Protein AF-A0A662V091-F1 (afdb_monomer_lite)

Sequence (74 aa):
MSTITVRIDPKIKKLMKKYSYINWSEVVRKAIIDKLTEEKKKNILEAFLINEELRRQAPQGWDSTEVIKKWRRR

Radius of gyration: 24.98 Å; chains: 1; bounding box: 44×28×65 Å

Structure (mmCIF, N/CA/C/O backbone):
data_AF-A0A662V091-F1
#
_entry.id   AF-A0A662V091-F1
#
loop_
_atom_site.group_PDB
_atom_site.id
_atom_site.type_symbol
_atom_site.label_atom_id
_atom_site.label_alt_id
_atom_site.label_comp_id
_atom_site.label_asym_id
_atom_site.label_entity_id
_atom_site.label_seq_id
_atom_site.pdbx_PDB_ins_code
_atom_site.Cartn_x
_atom_site.Cartn_y
_atom_site.Cartn_z
_atom_site.occupancy
_atom_site.B_iso_or_equiv
_atom_site.auth_seq_id
_atom_site.auth_comp_id
_atom_site.auth_asym_id
_atom_site.auth_atom_id
_atom_site.pdbx_PDB_model_num
ATOM 1 N N . MET A 1 1 ? 8.322 -15.411 5.140 1.00 63.19 1 MET A N 1
ATOM 2 C CA . MET A 1 1 ? 7.533 -14.175 5.355 1.00 63.19 1 MET A CA 1
ATOM 3 C C . MET A 1 1 ? 8.350 -13.230 6.215 1.00 63.19 1 MET A C 1
ATOM 5 O O . MET A 1 1 ? 8.953 -13.699 7.170 1.00 63.19 1 MET A O 1
ATOM 9 N N . SER A 1 2 ? 8.397 -11.944 5.871 1.00 85.06 2 SER A N 1
ATOM 10 C CA . SER A 1 2 ? 8.990 -10.899 6.710 1.00 85.06 2 SER A CA 1
ATOM 11 C C . SER A 1 2 ? 7.891 -10.167 7.483 1.00 85.06 2 SER A C 1
ATOM 13 O O . SER A 1 2 ? 6.805 -9.927 6.952 1.00 85.06 2 SER A O 1
ATOM 15 N N . THR A 1 3 ? 8.166 -9.827 8.741 1.00 89.38 3 THR A N 1
ATOM 16 C CA . THR A 1 3 ? 7.237 -9.087 9.605 1.00 89.38 3 THR A CA 1
ATOM 17 C C . THR A 1 3 ? 7.750 -7.669 9.786 1.00 89.38 3 THR A C 1
ATOM 19 O O . THR A 1 3 ? 8.933 -7.466 10.051 1.00 89.38 3 THR A O 1
ATOM 22 N N . ILE A 1 4 ? 6.853 -6.693 9.671 1.00 91.62 4 ILE A N 1
ATOM 23 C CA . ILE A 1 4 ? 7.135 -5.293 9.987 1.00 91.62 4 ILE A CA 1
ATOM 24 C C . ILE A 1 4 ? 6.296 -4.868 11.193 1.00 91.62 4 ILE A C 1
ATOM 26 O O . ILE A 1 4 ? 5.121 -5.224 11.294 1.00 91.62 4 ILE A O 1
ATOM 30 N N . THR A 1 5 ? 6.888 -4.089 12.096 1.00 92.50 5 THR A N 1
ATOM 31 C CA . THR A 1 5 ? 6.182 -3.501 13.242 1.00 92.50 5 THR A CA 1
ATOM 32 C C . THR A 1 5 ? 6.073 -2.002 13.025 1.00 92.50 5 THR A C 1
ATOM 34 O O . THR A 1 5 ? 7.078 -1.296 13.026 1.00 92.50 5 THR A O 1
ATOM 37 N N . VAL A 1 6 ? 4.849 -1.509 12.853 1.00 92.62 6 VAL A N 1
ATOM 38 C CA . VAL A 1 6 ? 4.576 -0.084 12.633 1.00 92.62 6 VAL A CA 1
ATOM 39 C C . VAL A 1 6 ? 4.034 0.529 13.920 1.00 92.62 6 VAL A C 1
ATOM 41 O O . VAL A 1 6 ? 3.104 -0.003 14.530 1.00 92.62 6 VAL A O 1
ATOM 44 N N . ARG A 1 7 ? 4.610 1.659 14.345 1.00 94.81 7 ARG A N 1
ATOM 45 C CA . ARG A 1 7 ? 4.050 2.454 15.445 1.00 94.81 7 ARG A CA 1
ATOM 46 C C . ARG A 1 7 ? 2.848 3.238 14.931 1.00 94.81 7 ARG A C 1
ATOM 48 O O . ARG A 1 7 ? 2.951 3.948 13.939 1.00 94.81 7 ARG A O 1
ATOM 55 N N . ILE A 1 8 ? 1.726 3.111 15.630 1.00 95.00 8 ILE A N 1
ATOM 56 C CA . ILE A 1 8 ? 0.485 3.832 15.341 1.00 95.00 8 ILE A CA 1
ATOM 57 C C . ILE A 1 8 ? -0.010 4.521 16.606 1.00 95.00 8 ILE A C 1
ATOM 59 O O . ILE A 1 8 ? 0.242 4.043 17.717 1.00 95.00 8 ILE A O 1
ATOM 63 N N . ASP A 1 9 ? -0.742 5.618 16.432 1.00 97.62 9 ASP A N 1
ATOM 64 C CA . ASP A 1 9 ? -1.372 6.321 17.545 1.00 97.62 9 ASP A CA 1
ATOM 65 C C . ASP A 1 9 ? -2.316 5.373 18.328 1.00 97.62 9 ASP A C 1
ATOM 67 O O . ASP A 1 9 ? -3.073 4.600 17.717 1.00 97.62 9 ASP A O 1
ATOM 71 N N . PRO A 1 10 ? -2.314 5.408 19.675 1.00 97.19 10 PRO A N 1
ATOM 72 C CA . PRO A 1 10 ? -3.184 4.566 20.494 1.00 97.19 10 PRO A CA 1
ATOM 73 C C . PRO A 1 10 ? -4.680 4.681 20.161 1.00 97.19 10 PRO A C 1
ATOM 75 O O . PRO A 1 10 ? -5.405 3.689 20.272 1.00 97.19 10 PRO A O 1
ATOM 78 N N . LYS A 1 11 ? -5.162 5.857 19.740 1.00 97.75 11 LYS A N 1
ATOM 79 C CA . LYS A 1 11 ? -6.554 6.083 19.322 1.00 97.75 11 LYS A CA 1
ATOM 80 C C . LYS A 1 11 ? -6.881 5.288 18.059 1.00 97.75 11 LYS A C 1
ATOM 82 O O . LYS A 1 11 ? -7.915 4.623 18.014 1.00 97.75 11 LYS A O 1
ATOM 87 N N . ILE A 1 12 ? -5.974 5.270 17.081 1.00 96.88 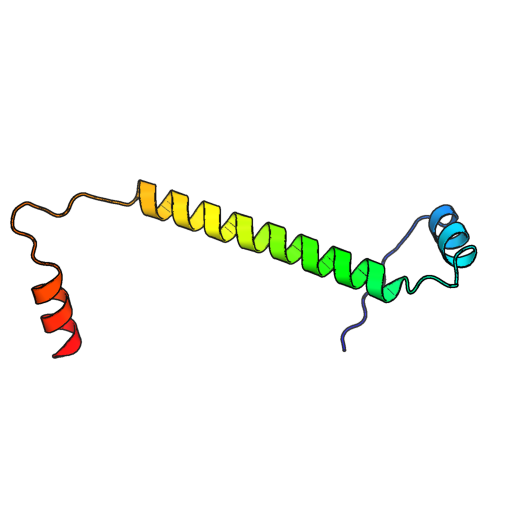12 ILE A N 1
ATOM 88 C CA . ILE A 1 12 ? -6.126 4.472 15.854 1.00 96.88 12 ILE A CA 1
ATOM 89 C C . ILE A 1 12 ? -6.146 2.984 16.205 1.00 96.88 12 ILE A C 1
ATOM 91 O O . ILE A 1 12 ? -7.041 2.261 15.774 1.00 96.88 12 ILE A O 1
ATOM 95 N N . LYS A 1 13 ? -5.236 2.527 17.076 1.00 95.81 13 LYS A N 1
ATOM 96 C CA . LYS A 1 13 ? -5.210 1.127 17.529 1.00 95.81 13 LYS A CA 1
ATOM 97 C C . LYS A 1 13 ? -6.518 0.708 18.209 1.00 95.81 13 LYS A C 1
ATOM 99 O O . LYS A 1 13 ? -6.970 -0.421 18.020 1.00 95.81 13 LYS A O 1
ATOM 104 N N . LYS A 1 14 ? -7.143 1.602 18.985 1.00 97.25 14 LYS A N 1
ATOM 105 C CA . LYS A 1 14 ? -8.470 1.363 19.579 1.00 97.25 14 LYS A CA 1
ATOM 106 C C . LYS A 1 14 ? -9.552 1.217 18.507 1.00 97.25 14 LYS A C 1
ATOM 108 O O . LYS A 1 14 ? -10.355 0.293 18.601 1.00 97.25 14 LYS A O 1
ATOM 113 N N . LEU A 1 15 ? -9.554 2.068 17.481 1.00 97.44 15 LEU A N 1
ATOM 114 C CA . LEU A 1 15 ? -10.500 1.961 16.363 1.00 97.44 15 LEU A CA 1
ATOM 115 C C . LEU A 1 15 ? -10.301 0.668 15.566 1.00 97.44 15 LEU A C 1
ATOM 117 O O . LEU A 1 15 ? -11.274 -0.014 15.262 1.00 97.44 15 LEU A O 1
ATOM 121 N N . MET A 1 16 ? -9.054 0.274 15.313 1.00 96.44 16 MET A N 1
ATOM 122 C CA . MET A 1 16 ? -8.752 -0.997 14.649 1.00 96.44 16 MET A CA 1
ATOM 123 C C . MET A 1 16 ? -9.282 -2.195 15.443 1.00 96.44 16 MET A C 1
ATOM 125 O O . MET A 1 16 ? -9.860 -3.112 14.867 1.00 96.44 16 MET A O 1
ATOM 129 N N . LYS A 1 17 ? -9.150 -2.166 16.777 1.00 95.31 17 LYS A N 1
ATOM 130 C CA . LYS A 1 17 ? -9.740 -3.189 17.654 1.00 95.31 17 LYS A CA 1
ATOM 131 C C . LYS A 1 17 ? -11.269 -3.176 17.637 1.00 95.31 17 LYS A C 1
ATOM 133 O O . LYS A 1 17 ? -11.864 -4.243 17.702 1.00 95.31 17 LYS A O 1
ATOM 138 N N . LYS A 1 18 ? -11.898 -1.996 17.559 1.00 97.75 18 LYS A N 1
ATOM 139 C CA . LYS A 1 18 ? -13.363 -1.863 17.466 1.00 97.75 18 LYS A CA 1
ATOM 140 C C . LYS A 1 18 ? -13.905 -2.535 16.201 1.00 97.75 18 LYS A C 1
ATOM 142 O O . LYS A 1 18 ? -14.942 -3.183 16.255 1.00 97.75 18 LYS A O 1
ATOM 147 N N . TYR A 1 19 ? -13.194 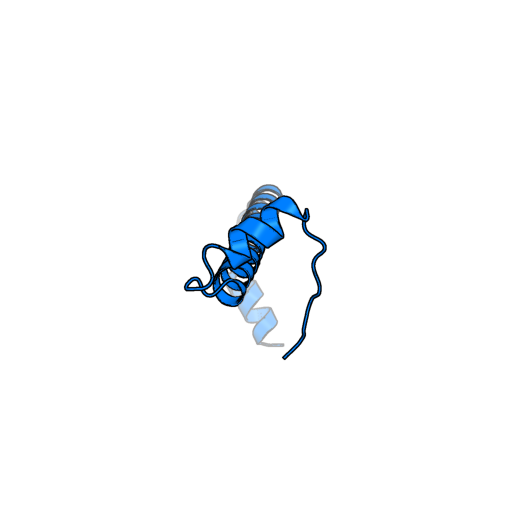-2.406 15.085 1.00 97.06 19 TYR A N 1
ATOM 148 C CA . TYR A 1 19 ? -13.534 -3.052 13.816 1.00 97.06 19 TYR A CA 1
ATOM 149 C C . TYR A 1 19 ? -12.665 -4.298 13.584 1.00 97.06 19 TYR A C 1
ATOM 151 O O . TYR A 1 19 ? -11.991 -4.428 12.564 1.00 97.06 19 TYR A O 1
ATOM 159 N N . SER A 1 20 ? -12.652 -5.214 14.556 1.00 93.19 20 SER A N 1
ATOM 160 C CA . SER A 1 20 ? -11.821 -6.428 14.539 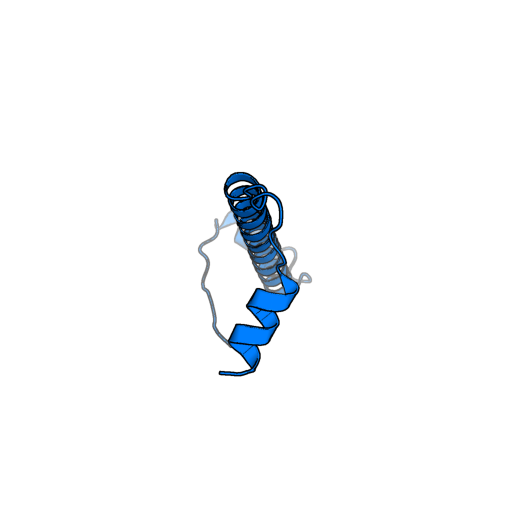1.00 93.19 20 SER A CA 1
ATOM 161 C C . SER A 1 20 ? -12.179 -7.426 13.435 1.00 93.19 20 SER A C 1
ATOM 163 O O . SER A 1 20 ? -11.354 -8.271 13.103 1.00 93.19 20 SER A O 1
ATOM 165 N N . TYR A 1 21 ? -13.372 -7.321 12.844 1.00 97.12 21 TYR A N 1
ATOM 166 C CA . TYR A 1 21 ? -13.780 -8.127 11.688 1.00 97.12 21 TYR A CA 1
ATOM 167 C C . TYR A 1 21 ? -12.986 -7.788 10.413 1.00 97.12 21 TYR A C 1
ATOM 169 O O . TYR A 1 21 ? -13.023 -8.542 9.443 1.00 97.12 21 TYR A O 1
ATOM 177 N N . ILE A 1 22 ? -12.269 -6.658 10.392 1.00 97.12 22 ILE A N 1
ATOM 178 C CA . ILE A 1 22 ? -11.441 -6.241 9.261 1.00 97.12 22 ILE A CA 1
ATOM 179 C C . ILE A 1 22 ? -10.068 -6.910 9.360 1.00 97.12 22 ILE A C 1
ATOM 181 O O . ILE A 1 22 ? -9.379 -6.819 10.378 1.00 97.12 22 ILE A O 1
ATOM 185 N N . ASN A 1 23 ? -9.613 -7.514 8.261 1.00 96.31 23 ASN A N 1
ATOM 186 C CA . ASN A 1 23 ? -8.243 -8.003 8.149 1.00 96.31 23 ASN A CA 1
ATOM 187 C C . ASN A 1 23 ? -7.265 -6.836 7.930 1.00 96.31 23 ASN A C 1
ATOM 189 O O . ASN A 1 23 ? -6.896 -6.498 6.805 1.00 96.31 23 ASN A O 1
ATOM 193 N N . TRP A 1 24 ? -6.825 -6.220 9.026 1.00 95.25 24 TRP A N 1
ATOM 194 C CA . TRP A 1 24 ? -5.900 -5.086 8.994 1.00 95.25 24 TRP A CA 1
ATOM 195 C C . TRP A 1 24 ? -4.555 -5.401 8.332 1.00 95.25 24 TRP A C 1
ATOM 197 O O . TRP A 1 24 ? -3.957 -4.514 7.726 1.00 95.25 24 TRP A O 1
ATOM 207 N N . SER A 1 25 ? -4.084 -6.649 8.398 1.00 92.50 25 SER A N 1
ATOM 208 C CA . SER A 1 25 ? -2.855 -7.055 7.710 1.00 92.50 25 SER A CA 1
ATOM 209 C C . SER A 1 25 ? -3.004 -6.994 6.192 1.00 92.50 25 SER A C 1
ATOM 211 O O . SER A 1 25 ? -2.070 -6.574 5.516 1.00 92.50 25 SER A O 1
ATOM 213 N N . GLU A 1 26 ? -4.168 -7.367 5.657 1.00 95.38 26 GLU A N 1
ATOM 214 C CA . GLU A 1 26 ? -4.456 -7.243 4.224 1.00 95.38 26 GLU A CA 1
ATOM 215 C C . GLU A 1 26 ? -4.562 -5.777 3.797 1.00 95.38 26 GLU A C 1
ATOM 217 O O . GLU A 1 26 ? -3.972 -5.387 2.794 1.00 95.38 26 GLU A O 1
ATOM 222 N N . VAL A 1 27 ? -5.226 -4.940 4.601 1.00 96.25 27 VAL A N 1
ATOM 223 C CA . VAL A 1 27 ? -5.328 -3.493 4.340 1.00 96.25 27 VAL A CA 1
ATOM 224 C C . VAL A 1 27 ? -3.940 -2.857 4.233 1.00 96.25 27 VAL A C 1
ATOM 226 O O . VAL A 1 27 ? -3.652 -2.146 3.270 1.00 96.25 27 VAL A O 1
ATOM 229 N N . VAL A 1 28 ? -3.055 -3.144 5.193 1.00 94.50 28 VAL A N 1
ATOM 230 C CA . VAL A 1 28 ? -1.679 -2.624 5.187 1.00 94.50 28 VAL A CA 1
ATOM 231 C C . VAL A 1 28 ? -0.884 -3.186 4.009 1.00 94.50 28 VAL A C 1
ATOM 233 O O . VAL A 1 28 ? -0.182 -2.434 3.336 1.00 94.50 28 VAL A O 1
ATOM 236 N N . ARG A 1 29 ? -1.010 -4.487 3.718 1.00 93.81 29 ARG A N 1
ATOM 237 C CA . ARG A 1 29 ? -0.330 -5.124 2.583 1.00 93.81 29 ARG A CA 1
ATOM 238 C C . ARG A 1 29 ? -0.721 -4.471 1.261 1.00 93.81 29 ARG A C 1
ATOM 240 O O . ARG A 1 29 ? 0.164 -4.128 0.481 1.00 93.81 29 ARG A O 1
ATOM 247 N N . LYS A 1 30 ? -2.018 -4.255 1.039 1.00 96.69 30 LYS A N 1
ATOM 248 C CA . LYS A 1 30 ? -2.528 -3.593 -0.160 1.00 96.69 30 LYS A CA 1
ATOM 249 C C . LYS A 1 30 ? -1.986 -2.172 -0.284 1.00 96.69 30 LYS A C 1
ATOM 251 O O . LYS A 1 30 ? -1.433 -1.835 -1.322 1.00 96.69 30 LYS A O 1
ATOM 256 N N . ALA A 1 31 ? -2.031 -1.386 0.794 1.00 96.31 31 ALA A N 1
ATOM 257 C CA . ALA A 1 31 ? -1.492 -0.026 0.793 1.00 96.31 31 ALA A CA 1
ATOM 258 C C . ALA A 1 31 ? 0.004 0.021 0.421 1.00 96.31 31 ALA A C 1
ATOM 260 O O . ALA A 1 31 ? 0.428 0.892 -0.337 1.00 96.31 31 ALA A O 1
ATOM 261 N N . ILE A 1 32 ? 0.801 -0.936 0.911 1.00 94.56 32 ILE A N 1
ATOM 262 C CA . ILE A 1 32 ? 2.223 -1.053 0.554 1.00 94.56 32 ILE A CA 1
ATOM 263 C C . ILE A 1 32 ? 2.390 -1.389 -0.935 1.00 94.56 32 ILE A C 1
ATOM 265 O O . ILE A 1 32 ? 3.197 -0.754 -1.612 1.00 94.56 32 ILE A O 1
ATOM 269 N N . ILE A 1 33 ? 1.638 -2.363 -1.460 1.00 95.69 33 ILE A N 1
ATOM 270 C CA . ILE A 1 33 ? 1.707 -2.767 -2.877 1.00 95.69 33 ILE A CA 1
ATOM 271 C C . ILE A 1 33 ? 1.302 -1.613 -3.796 1.00 95.69 33 ILE A C 1
ATOM 273 O O . ILE A 1 33 ? 1.990 -1.349 -4.786 1.00 95.69 33 ILE A O 1
ATOM 277 N N . ASP A 1 34 ? 0.225 -0.912 -3.457 1.00 96.50 34 ASP A N 1
ATOM 278 C CA . ASP A 1 34 ? -0.277 0.219 -4.230 1.00 96.50 34 ASP A CA 1
ATOM 279 C C . ASP A 1 34 ? 0.777 1.331 -4.274 1.00 96.50 34 ASP A C 1
ATOM 281 O O . ASP A 1 34 ? 1.118 1.818 -5.356 1.00 96.50 34 ASP A O 1
ATOM 285 N N . LYS A 1 35 ? 1.394 1.650 -3.126 1.00 95.12 35 LYS A N 1
ATOM 286 C CA . LYS A 1 35 ? 2.456 2.658 -3.064 1.00 95.12 35 LYS A CA 1
ATOM 287 C C . LYS A 1 35 ? 3.701 2.248 -3.851 1.00 95.12 35 LYS A C 1
ATOM 289 O O . LYS A 1 35 ? 4.245 3.057 -4.596 1.00 95.12 35 LYS A O 1
ATOM 294 N N . LEU A 1 36 ? 4.131 0.989 -3.750 1.00 92.56 36 LEU A N 1
ATOM 295 C CA . LEU A 1 36 ? 5.255 0.472 -4.542 1.00 92.56 36 LEU A CA 1
ATOM 296 C C . LEU A 1 36 ? 4.968 0.521 -6.047 1.00 92.56 36 LEU A C 1
ATOM 298 O O . LEU A 1 36 ? 5.868 0.781 -6.843 1.00 92.56 36 LEU A O 1
ATOM 302 N N . THR A 1 37 ? 3.726 0.265 -6.446 1.00 93.12 37 THR A N 1
ATOM 303 C CA . THR A 1 37 ? 3.311 0.313 -7.850 1.00 93.12 37 THR A CA 1
ATOM 304 C C . THR A 1 37 ? 3.305 1.746 -8.374 1.00 93.12 37 THR A C 1
ATOM 306 O O . THR A 1 37 ? 3.752 1.984 -9.495 1.00 93.12 37 THR A O 1
ATOM 309 N N . GLU A 1 38 ? 2.843 2.704 -7.570 1.00 92.56 38 GLU A N 1
ATOM 310 C CA . GLU A 1 38 ? 2.903 4.133 -7.888 1.00 92.56 38 GLU A CA 1
ATOM 311 C C . GLU A 1 38 ? 4.349 4.595 -8.123 1.00 92.56 38 GLU A C 1
ATOM 313 O O . GLU A 1 38 ? 4.643 5.183 -9.162 1.00 92.56 38 GLU A O 1
ATOM 318 N N . GLU A 1 39 ? 5.267 4.271 -7.209 1.00 89.31 39 GLU A N 1
ATOM 319 C CA . GLU A 1 39 ? 6.678 4.664 -7.334 1.00 89.31 39 GLU A CA 1
ATOM 320 C C . GLU A 1 39 ? 7.361 3.985 -8.533 1.00 89.31 39 GLU A C 1
ATOM 322 O O . GLU A 1 39 ? 8.087 4.629 -9.288 1.00 89.31 39 GLU A O 1
ATOM 327 N N . LYS A 1 40 ? 7.058 2.708 -8.810 1.00 85.31 40 LYS A N 1
ATOM 328 C CA . LYS A 1 40 ? 7.540 2.040 -10.033 1.00 85.31 40 LYS A CA 1
ATOM 329 C C . LYS A 1 40 ? 7.052 2.731 -11.305 1.00 85.31 40 LYS A C 1
ATOM 331 O O . LYS A 1 40 ? 7.822 2.864 -12.252 1.00 85.31 40 LYS A O 1
ATOM 336 N N . LYS A 1 41 ? 5.789 3.167 -11.344 1.00 85.06 41 LYS A N 1
ATOM 337 C CA . LYS A 1 41 ? 5.242 3.904 -12.493 1.00 85.06 41 LYS A CA 1
ATOM 338 C C . LYS A 1 41 ? 5.936 5.251 -12.680 1.00 85.06 41 LYS A C 1
ATOM 340 O O . LYS A 1 41 ? 6.241 5.591 -13.818 1.00 85.06 41 LYS A O 1
ATOM 345 N N . LYS A 1 42 ? 6.224 5.979 -11.595 1.00 81.31 42 LYS A N 1
ATOM 346 C CA . LYS A 1 42 ? 6.995 7.233 -11.654 1.00 81.31 42 LYS A CA 1
ATOM 347 C C . LYS A 1 42 ? 8.381 7.013 -12.248 1.00 81.31 42 LYS A C 1
ATOM 349 O O . LYS A 1 42 ? 8.728 7.713 -13.188 1.00 81.31 42 LYS A O 1
ATOM 354 N N . ASN A 1 43 ? 9.098 5.981 -11.805 1.00 79.38 43 ASN A N 1
ATOM 355 C CA . ASN A 1 43 ? 10.411 5.652 -12.365 1.00 79.38 43 ASN A CA 1
ATOM 356 C C . ASN A 1 43 ? 10.349 5.316 -13.864 1.00 79.38 43 ASN A C 1
ATOM 358 O O . ASN A 1 43 ? 11.254 5.674 -14.609 1.00 79.38 43 ASN A O 1
ATOM 362 N N . ILE A 1 44 ? 9.292 4.637 -14.329 1.00 79.56 44 ILE A N 1
ATOM 363 C CA . ILE A 1 44 ? 9.104 4.349 -15.763 1.00 79.56 44 ILE A CA 1
ATOM 364 C C . ILE A 1 44 ? 8.841 5.637 -16.547 1.00 79.56 44 ILE A C 1
ATOM 366 O O . ILE A 1 44 ? 9.413 5.823 -17.617 1.00 79.56 44 ILE A O 1
ATOM 370 N N . LEU A 1 45 ? 7.988 6.520 -16.022 1.00 73.06 45 LEU A N 1
ATOM 371 C CA . LEU A 1 45 ? 7.707 7.826 -16.620 1.00 73.06 45 LEU A CA 1
ATOM 372 C C . LEU A 1 45 ? 8.970 8.688 -16.699 1.00 73.06 45 LEU A C 1
ATOM 374 O O . LEU A 1 45 ? 9.255 9.253 -17.749 1.00 73.06 45 LEU A O 1
ATOM 378 N N . GLU A 1 46 ? 9.755 8.738 -15.629 1.00 78.56 46 GLU A N 1
ATOM 379 C CA . GLU A 1 46 ? 11.018 9.473 -15.578 1.00 78.56 46 GLU A CA 1
ATOM 380 C C . GLU A 1 46 ? 12.042 8.898 -16.567 1.00 78.56 46 GLU A C 1
ATOM 382 O O . GLU A 1 46 ? 12.610 9.634 -17.371 1.00 78.56 46 GLU A O 1
ATOM 387 N N . ALA A 1 47 ? 12.204 7.572 -16.607 1.00 78.69 47 ALA A N 1
ATOM 388 C CA . ALA A 1 47 ? 13.074 6.910 -17.579 1.00 78.69 47 ALA A CA 1
ATOM 389 C C . ALA A 1 47 ? 12.616 7.126 -19.031 1.00 78.69 47 ALA A C 1
ATOM 391 O O . ALA A 1 47 ? 13.445 7.215 -19.938 1.00 78.69 47 ALA A O 1
ATOM 392 N N . PHE A 1 48 ? 11.307 7.201 -19.274 1.00 81.50 48 PHE A N 1
ATOM 393 C CA . PHE A 1 48 ? 10.765 7.519 -20.591 1.00 81.50 48 PHE A CA 1
ATOM 394 C C . PHE A 1 48 ? 11.092 8.961 -20.997 1.00 81.50 48 PHE A C 1
ATOM 396 O O . PHE A 1 48 ? 11.579 9.176 -22.103 1.00 81.50 48 PHE A O 1
ATOM 403 N N . LEU A 1 49 ? 10.901 9.930 -20.096 1.00 84.25 49 LEU A N 1
ATOM 404 C CA . LEU A 1 49 ? 11.226 11.337 -20.348 1.00 84.25 49 LEU A CA 1
ATOM 405 C C . LEU A 1 49 ? 12.718 11.539 -20.629 1.00 84.25 49 LEU A C 1
ATOM 407 O O . LEU A 1 49 ? 13.062 12.186 -21.613 1.00 84.25 49 LEU A O 1
ATOM 411 N N . ILE A 1 50 ? 13.596 10.909 -19.844 1.00 83.75 50 ILE A N 1
ATOM 412 C CA . ILE A 1 50 ? 15.047 10.940 -20.080 1.00 83.75 50 ILE A CA 1
ATOM 413 C C . ILE A 1 50 ? 15.389 10.354 -21.459 1.00 83.75 50 ILE A C 1
ATOM 415 O O . ILE A 1 50 ? 16.221 10.904 -22.177 1.00 83.75 50 ILE A O 1
ATOM 419 N N . ASN A 1 51 ? 14.752 9.248 -21.861 1.00 84.12 51 ASN A N 1
ATOM 420 C CA . ASN A 1 51 ? 14.972 8.668 -23.188 1.00 84.12 51 ASN A CA 1
ATOM 421 C C . ASN A 1 51 ? 14.514 9.594 -24.319 1.00 84.12 51 ASN A C 1
ATOM 423 O O . ASN A 1 51 ? 15.202 9.671 -25.334 1.00 84.12 51 ASN A O 1
ATOM 427 N N . GLU A 1 52 ? 13.384 10.288 -24.160 1.00 83.31 52 GLU A N 1
ATOM 428 C CA . GLU A 1 52 ? 12.917 11.269 -25.145 1.00 83.31 52 GLU A CA 1
ATOM 429 C C . GLU A 1 52 ? 13.832 12.501 -25.203 1.00 83.31 52 GLU A C 1
ATOM 431 O O . GLU A 1 52 ? 14.165 12.947 -26.297 1.00 83.31 52 GLU A O 1
ATOM 436 N N . GLU A 1 53 ? 14.330 13.008 -24.071 1.00 84.38 53 GLU A N 1
ATOM 437 C CA . GLU A 1 53 ? 15.318 14.101 -24.059 1.00 84.38 53 GLU A CA 1
ATOM 438 C C . GLU A 1 53 ? 16.641 13.704 -24.728 1.00 84.38 53 GLU A C 1
ATOM 440 O O . GLU A 1 53 ? 17.252 14.490 -25.454 1.00 84.38 53 GLU A O 1
ATOM 445 N N . LEU A 1 54 ? 17.091 12.466 -24.514 1.00 82.19 54 LEU A N 1
ATOM 446 C CA . LEU A 1 54 ? 18.301 11.930 -25.139 1.00 82.19 54 LEU A CA 1
ATOM 447 C C . LEU A 1 54 ? 18.089 11.502 -26.597 1.00 82.19 54 LEU A C 1
ATOM 449 O O . LEU A 1 54 ? 19.061 11.151 -27.279 1.00 82.19 54 LEU A O 1
ATOM 453 N N . ARG A 1 55 ? 16.849 11.514 -27.096 1.00 77.56 55 ARG A N 1
ATOM 454 C CA . ARG A 1 55 ? 16.513 11.069 -28.446 1.00 77.56 55 ARG A CA 1
ATOM 455 C C . ARG A 1 55 ? 17.101 12.034 -29.471 1.00 77.56 55 ARG A C 1
ATOM 457 O O . ARG A 1 55 ? 16.685 13.180 -29.605 1.00 77.56 55 ARG A O 1
ATOM 464 N N . ARG A 1 56 ? 18.071 11.552 -30.246 1.00 80.62 56 ARG A N 1
ATOM 465 C CA . ARG A 1 56 ? 18.690 12.298 -31.353 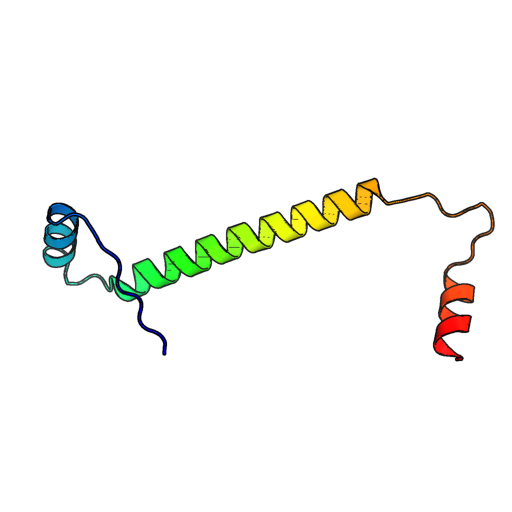1.00 80.62 56 ARG A CA 1
ATOM 466 C C . ARG A 1 56 ? 18.206 11.744 -32.682 1.00 80.62 56 ARG A C 1
ATOM 468 O O . ARG A 1 56 ? 18.065 10.530 -32.832 1.00 80.62 56 ARG A O 1
ATOM 475 N N . GLN A 1 57 ? 17.969 12.626 -33.653 1.00 78.06 57 GLN A N 1
ATOM 476 C CA . G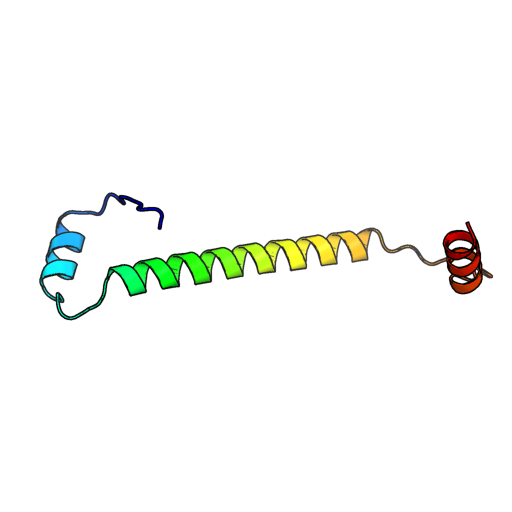LN A 1 57 ? 17.728 12.178 -35.020 1.00 78.06 57 GLN A CA 1
ATOM 477 C C . GLN A 1 57 ? 18.977 11.469 -35.537 1.00 78.06 57 GLN A C 1
ATOM 479 O O . GLN A 1 57 ? 20.100 11.949 -35.365 1.00 78.06 57 GLN A O 1
ATOM 484 N N . ALA A 1 58 ? 18.768 10.301 -36.137 1.00 78.19 58 ALA A N 1
ATOM 485 C CA . ALA A 1 58 ? 19.852 9.578 -36.767 1.00 78.19 58 ALA A CA 1
ATOM 486 C C . ALA A 1 58 ? 20.401 10.419 -37.937 1.00 78.19 58 ALA A C 1
ATOM 488 O O . ALA A 1 58 ? 19.610 11.053 -38.643 1.00 78.19 58 ALA A O 1
ATOM 489 N N . PRO A 1 59 ? 21.728 10.442 -38.152 1.00 83.88 59 PRO A N 1
ATOM 490 C CA . PRO A 1 59 ? 22.318 11.128 -39.294 1.00 83.88 59 PRO A CA 1
ATOM 49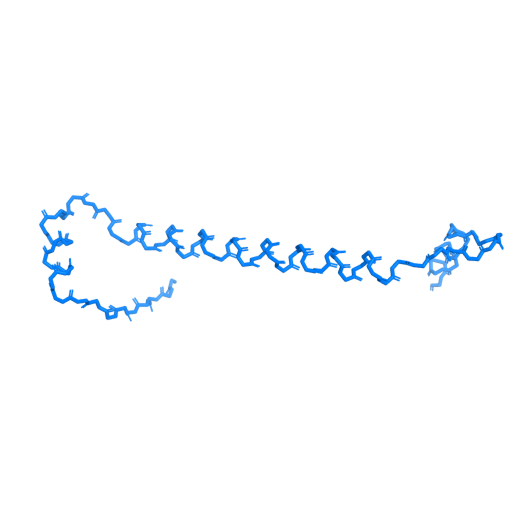1 C C . PRO A 1 59 ? 21.693 10.662 -40.614 1.00 83.88 59 PRO A C 1
ATOM 493 O O . PRO A 1 59 ? 21.254 9.516 -40.740 1.00 83.88 59 PRO A O 1
ATOM 496 N N . GLN A 1 60 ? 21.671 11.535 -41.619 1.00 82.00 60 GLN A N 1
ATOM 497 C CA . GLN A 1 60 ? 21.130 11.183 -42.929 1.00 82.00 60 GLN A CA 1
ATOM 498 C C . GLN A 1 60 ? 21.893 9.984 -43.520 1.00 82.00 60 GLN A C 1
ATOM 500 O O . GLN A 1 60 ? 23.122 9.971 -43.538 1.00 82.00 60 GLN A O 1
ATOM 505 N N . GLY A 1 61 ? 21.159 8.962 -43.974 1.00 84.50 61 GLY A N 1
ATOM 506 C CA . GLY A 1 61 ? 21.737 7.713 -44.489 1.00 84.50 61 GLY A CA 1
ATOM 507 C C . GLY A 1 61 ? 22.092 6.668 -43.423 1.00 84.50 61 GLY A C 1
ATOM 508 O O . GLY A 1 61 ? 22.675 5.639 -43.757 1.00 84.50 61 GLY A O 1
ATOM 509 N N . TRP A 1 62 ? 21.747 6.894 -42.152 1.00 86.31 62 TRP A N 1
ATOM 510 C CA . TRP A 1 62 ? 21.948 5.911 -41.089 1.00 86.31 62 TRP A CA 1
ATOM 511 C C . TRP A 1 62 ? 20.995 4.714 -41.226 1.00 86.31 62 TRP A C 1
ATOM 513 O O . TRP A 1 62 ? 19.783 4.859 -41.066 1.00 86.31 62 TRP A O 1
ATOM 523 N N . ASP A 1 63 ? 21.546 3.519 -41.461 1.00 87.44 63 ASP A N 1
ATOM 524 C CA . ASP A 1 63 ? 20.791 2.262 -41.442 1.00 87.44 63 ASP A CA 1
ATOM 525 C C . ASP A 1 63 ? 21.042 1.489 -40.140 1.00 87.44 63 ASP A C 1
ATOM 527 O O . ASP A 1 63 ? 22.037 0.777 -39.964 1.00 87.44 63 ASP A O 1
ATOM 531 N N . SER A 1 64 ? 20.086 1.607 -39.220 1.00 82.31 64 SER A N 1
ATOM 532 C CA . SER A 1 64 ? 20.063 0.895 -37.940 1.00 82.31 64 SER A CA 1
ATOM 533 C C . SER A 1 64 ? 20.147 -0.626 -38.110 1.00 82.31 64 SER A C 1
ATOM 535 O O . SER A 1 64 ? 20.709 -1.325 -37.265 1.00 82.31 64 SER A O 1
ATOM 537 N N . THR A 1 65 ? 19.598 -1.152 -39.205 1.00 87.75 65 THR A N 1
ATOM 538 C CA . THR A 1 65 ? 19.509 -2.587 -39.487 1.00 87.75 65 THR A CA 1
ATOM 539 C C . THR A 1 65 ? 20.890 -3.176 -39.741 1.00 87.75 65 THR A C 1
ATOM 541 O O . THR A 1 65 ? 21.221 -4.235 -39.204 1.00 87.75 65 THR A O 1
ATOM 544 N N . GLU A 1 66 ? 21.722 -2.480 -40.518 1.00 89.50 66 GLU A N 1
ATOM 545 C CA . GLU A 1 66 ? 23.091 -2.912 -40.819 1.00 89.50 66 GLU A CA 1
ATOM 546 C C . GLU A 1 66 ? 23.983 -2.905 -39.571 1.00 89.50 66 GLU A C 1
ATOM 548 O O . GLU A 1 66 ? 24.775 -3.828 -39.360 1.00 89.50 66 GLU A O 1
ATOM 553 N N . VAL A 1 67 ? 23.797 -1.927 -38.680 1.00 87.56 67 VAL A N 1
ATOM 554 C CA . VAL A 1 67 ? 24.497 -1.870 -37.386 1.00 87.56 67 VAL A CA 1
ATOM 555 C C . VAL A 1 67 ? 24.127 -3.069 -36.505 1.00 87.56 67 VAL A C 1
ATOM 557 O O . VAL A 1 67 ? 25.014 -3.754 -35.988 1.00 87.56 67 VAL A O 1
ATOM 560 N N . ILE A 1 68 ? 22.833 -3.388 -36.386 1.00 87.12 68 ILE A N 1
ATOM 561 C CA . ILE A 1 68 ? 22.356 -4.530 -35.587 1.00 87.12 68 ILE A CA 1
ATOM 562 C C . ILE A 1 68 ? 22.863 -5.859 -36.165 1.00 87.12 68 ILE A C 1
ATOM 564 O O . ILE A 1 68 ? 23.299 -6.734 -35.410 1.00 87.12 68 ILE A O 1
ATOM 568 N N . LYS A 1 69 ? 22.851 -6.019 -37.498 1.00 91.94 69 LYS A N 1
ATOM 569 C CA . LYS A 1 69 ? 23.408 -7.206 -38.171 1.00 91.94 69 LYS A CA 1
ATOM 570 C C . LYS A 1 69 ? 24.898 -7.370 -37.873 1.00 91.94 69 LYS A C 1
ATOM 572 O O . LYS A 1 69 ? 25.327 -8.491 -37.614 1.00 91.94 69 LYS A O 1
ATOM 577 N N . LYS A 1 70 ? 25.681 -6.282 -37.877 1.00 91.69 70 LYS A N 1
ATOM 578 C CA . LYS A 1 70 ? 27.110 -6.313 -37.518 1.00 91.69 70 LYS A CA 1
ATOM 579 C C . LYS A 1 70 ? 27.343 -6.794 -36.088 1.00 91.69 70 LYS A C 1
ATOM 581 O O . LYS A 1 70 ? 28.254 -7.585 -35.874 1.00 91.69 70 LYS A O 1
ATOM 586 N N . TRP A 1 71 ? 26.539 -6.345 -35.124 1.00 90.44 71 TRP A N 1
ATOM 587 C CA . TRP A 1 71 ? 26.680 -6.767 -33.726 1.00 90.44 71 TRP A CA 1
ATOM 588 C C . TRP A 1 71 ? 26.286 -8.224 -33.496 1.00 90.44 71 TRP A C 1
ATOM 590 O O . TRP A 1 71 ? 26.992 -8.917 -32.781 1.00 90.44 71 TRP A O 1
ATOM 600 N N . ARG A 1 72 ? 25.205 -8.709 -34.122 1.00 85.56 72 ARG A N 1
ATOM 601 C CA . ARG A 1 72 ? 24.763 -10.113 -33.981 1.00 85.56 72 ARG A CA 1
ATOM 602 C C . ARG A 1 72 ? 25.666 -11.135 -34.672 1.00 85.56 72 ARG A C 1
ATOM 604 O O . ARG A 1 72 ? 25.550 -12.319 -34.389 1.00 85.56 72 ARG A O 1
ATOM 611 N N . ARG A 1 73 ? 26.473 -10.698 -35.641 1.00 86.44 73 ARG A N 1
ATOM 612 C CA . ARG A 1 73 ? 27.419 -11.550 -36.381 1.00 86.44 73 ARG A CA 1
ATOM 613 C C . ARG A 1 73 ? 28.809 -11.607 -35.735 1.00 86.44 73 ARG A C 1
ATOM 615 O O . ARG A 1 73 ? 29.672 -12.298 -36.266 1.00 86.44 73 ARG A O 1
ATOM 622 N N . ARG A 1 74 ? 29.027 -10.852 -34.657 1.00 62.03 74 ARG A N 1
ATOM 623 C CA . ARG A 1 74 ? 30.187 -10.973 -33.771 1.00 62.03 74 ARG A CA 1
ATOM 624 C C . ARG A 1 74 ? 29.884 -11.985 -32.679 1.00 62.03 74 ARG A C 1
ATOM 626 O O . ARG A 1 74 ? 30.845 -12.673 -32.288 1.00 62.03 74 ARG A O 1
#

Secondary structure (DSSP, 8-state):
---------HHHHHHHHHTTTS-HHHHHHHHHHHHHHHHHHHHHHHHHHHHHHT--PPPTT--HHHHHHHHHT-

Foldseek 3Di:
DDDDDDDDDPVVVVVCVVPVVDPVVVVVVVVVVVVVVVVVVVVVVVVVVVCVVVDDDDPPPDDPPVVVVVVVVD

pLDDT: mean 88.78, std 7.83, range [62.03, 97.75]